Protein 3KKG (pdb70)

Secondary structure (DSSP, 8-state):
-PPPPHHHHHHHHHHHGGGTTTSTTSTTHHHHHHH--TT-EE-BTTSPPEESHHHHHHHHHHHHHHSTT-EEEEEEEEEETTEEEEEEEEE----S-BTTBPP----EEEEEEEEEEETTEE---EEE-TTT---TT---

Radius of gyration: 15.42 Å; Cα contacts (8 Å, |Δi|>4): 295; chains: 1; bounding box: 47×38×26 Å

Nearest PDB structures (foldseek):
  3kkg-assembly1_A-2  TM=1.007E+00  e=6.547E-29  Jannaschia sp. CCS1
  5x7l-assembly1_A  TM=7.503E-01  e=2.323E-09  Streptomyces laurentii
  8r2e-assembly1_A  TM=8.570E-01  e=1.060E-07  Streptomyces nogalater
  2gex-assembly1_A  TM=7.845E-01  e=7.233E-08  Streptomyces nogalater
  5aig-assembly2_B  TM=7.584E-01  e=3.748E-06  unidentified

InterPro domains:
  IPR009959 Polyketide cyclase SnoaL-like [PF07366] (40-165)
  IPR009959 Polyketide cyclase SnoaL-like [PTHR38436] (11-164)
  IPR032710 NTF2-like domain superfamily [SSF54427] (36-170)

Sequence (140 aa):
GQDRSPIETTQNVETVLRLFDEGWGAQDGWRDVWRETTPGFRSSIIFHSNQQAVEGIIEQAIAFNAVLFEEGFPRRLEVVVENVTVEGDNVVVQARRLTGAQDGPFLGVPPSGQQQVDVPDVTLFTLADGQQVIERYFTDLLAVTAISAPP

Solvent-accessible surface area: 8048 Å² total

Organism: Jannaschia sp. (strain CCS1) (NCBI:txid290400)

Structure (mmCIF, N/CA/C/O backbone):
data_3KKG
#
_entry.id   3KKG
#
_cell.length_a   57.036
_cell.length_b   57.036
_cell.length_c   181.140
_cell.angle_alpha   90.00
_cell.angle_beta   90.00
_cell.angle_gamma   120.00
#
_symmetry.space_group_name_H-M   'P 65 2 2'
#
loop_
_entity.id
_entity.type
_entity.pdbx_description
1 polymer 'Putative SnoaL-like polyketide cyclase'
2 non-polymer 'CHLORIDE ION'
3 non-polymer DI(HYDROXYETHYL)ETHER
4 non-polymer 'TRIETHYLENE GLYCOL'
5 water water
#
loop_
_atom_site.group_PDB
_atom_site.id
_atom_site.type_symbol
_atom_site.label_atom_id
_atom_site.label_alt_id
_atom_site.label_comp_id
_atom_site.label_asym_id
_atom_site.label_entity_id
_atom_site.label_seq_id
_atom_site.pdbx_PDB_ins_code
_atom_site.Cartn_x
_atom_site.Cartn_y
_atom_site.Cartn_z
_atom_site.occupancy
_atom_site.B_iso_or_equiv
_atom_site.auth_seq_id
_atom_site.auth_comp_id
_atom_site.auth_asym_id
_atom_site.auth_atom_id
_atom_site.pdbx_PDB_model_num
ATOM 1 N N . GLY A 1 1 ? -2.735 25.705 9.161 1.00 37.67 0 GLY A N 1
ATOM 2 C CA . GLY A 1 1 ? -1.773 26.234 10.179 1.00 35.94 0 GLY A CA 1
ATOM 3 C C . GLY A 1 1 ? -1.792 27.750 10.304 1.00 35.32 0 GLY A C 1
ATOM 4 O O . GLY A 1 1 ? -2.107 28.485 9.359 1.00 38.85 0 GLY A O 1
ATOM 5 N N . GLN A 1 2 ? -1.365 28.219 11.464 1.00 28.51 28 GLN A N 1
ATOM 6 C CA . GLN A 1 2 ? -1.316 29.622 11.790 1.00 27.79 28 GLN A CA 1
ATOM 7 C C . GLN A 1 2 ? -0.219 30.234 10.954 1.00 23.22 28 GLN A C 1
ATOM 8 O O . GLN A 1 2 ? 0.906 29.739 10.929 1.00 28.07 28 GLN A O 1
ATOM 14 N N . ASP A 1 3 ? -0.536 31.315 10.279 1.00 23.30 29 ASP A N 1
ATOM 15 C CA . ASP A 1 3 ? 0.408 31.994 9.429 1.00 22.38 29 ASP A CA 1
ATOM 16 C C . ASP A 1 3 ? 1.446 32.729 10.263 1.00 21.89 29 ASP A C 1
ATOM 17 O O . ASP A 1 3 ? 1.170 33.163 11.387 1.00 21.94 29 ASP A O 1
ATOM 22 N N . ARG A 1 4 ? 2.609 32.889 9.659 1.00 20.20 30 ARG A N 1
ATOM 23 C CA . ARG A 1 4 ? 3.681 33.666 10.258 1.00 18.77 30 ARG A CA 1
ATOM 24 C C . ARG A 1 4 ? 3.237 35.096 10.494 1.00 18.83 30 ARG A C 1
ATOM 25 O O . ARG A 1 4 ? 2.590 35.708 9.660 1.00 20.12 30 ARG A O 1
ATOM 33 N N . SER A 1 5 ? 3.637 35.622 11.641 1.00 19.34 31 SER A N 1
ATOM 34 C CA . SER A 1 5 ? 3.431 37.032 11.894 1.00 19.59 31 SER A CA 1
ATOM 35 C C . SER A 1 5 ? 4.328 37.859 10.974 1.00 19.47 31 SER A C 1
ATOM 36 O O . SER A 1 5 ? 5.294 37.340 10.367 1.00 19.61 31 SER A O 1
ATOM 39 N N . PRO A 1 6 ? 4.043 39.146 10.838 1.00 19.90 32 PRO A N 1
ATOM 40 C CA . PRO A 1 6 ? 4.929 40.000 10.063 1.00 20.71 32 PRO A CA 1
ATOM 41 C C . PRO A 1 6 ? 6.382 39.938 10.504 1.00 19.59 32 PRO A C 1
ATOM 42 O O . PRO A 1 6 ? 7.273 39.923 9.658 1.00 20.43 32 PRO A O 1
ATOM 46 N N . ILE A 1 7 ? 6.625 39.944 11.805 1.00 18.96 33 ILE A N 1
ATOM 47 C CA . ILE A 1 7 ? 8.003 39.924 12.284 1.00 19.78 33 ILE A CA 1
ATOM 48 C C . ILE A 1 7 ? 8.622 38.566 11.947 1.00 19.31 33 ILE A C 1
ATOM 49 O O . ILE A 1 7 ? 9.797 38.476 11.544 1.00 17.62 33 ILE A O 1
ATOM 54 N N . GLU A 1 8 ? 7.855 37.490 12.155 1.00 18.12 34 GLU A N 1
ATOM 55 C CA . GLU A 1 8 ? 8.382 36.156 11.829 1.00 16.82 34 GLU A CA 1
ATOM 56 C C . GLU A 1 8 ? 8.766 36.038 10.361 1.00 17.92 34 GLU A C 1
ATOM 57 O O . GLU A 1 8 ? 9.827 35.527 9.998 1.00 16.82 34 GLU A O 1
ATOM 63 N N B THR A 1 9 ? 7.859 36.501 9.510 0.38 17.46 35 THR A N 1
ATOM 64 N N C THR A 1 9 ? 7.867 36.464 9.478 0.62 18.59 35 THR A N 1
ATOM 65 C CA B THR A 1 9 ? 8.091 36.482 8.079 0.38 16.04 35 THR A CA 1
ATOM 66 C CA C THR A 1 9 ? 8.186 36.360 8.066 0.62 18.30 35 THR A CA 1
ATOM 67 C C B THR A 1 9 ? 9.351 37.249 7.692 0.38 17.15 35 THR A C 1
ATOM 68 C C C THR A 1 9 ? 9.396 37.238 7.683 0.62 18.28 35 THR A C 1
ATOM 69 O O B THR A 1 9 ? 10.172 36.756 6.928 0.38 15.94 35 THR A O 1
ATOM 70 O O C THR A 1 9 ? 10.230 36.813 6.892 0.62 18.55 35 THR A O 1
ATOM 77 N N . GLN A 1 10 ? 9.501 38.439 8.249 1.00 17.80 36 GLN A N 1
ATOM 78 C CA . GLN A 1 10 ? 10.674 39.267 7.966 1.00 17.69 36 GLN A CA 1
ATOM 79 C C . GLN A 1 10 ? 11.954 38.645 8.523 1.00 17.55 36 GLN A C 1
ATOM 80 O O . GLN A 1 10 ? 13.002 38.669 7.872 1.00 17.87 36 GLN A O 1
ATOM 86 N N . ASN A 1 11 ? 11.838 38.001 9.693 1.00 17.69 37 ASN A N 1
ATOM 87 C CA . ASN A 1 11 ? 12.991 37.320 10.276 1.00 16.29 37 ASN A CA 1
ATOM 88 C C . ASN A 1 11 ? 13.453 36.235 9.318 1.00 16.52 37 ASN A C 1
ATOM 89 O O . ASN A 1 11 ? 14.672 36.054 9.105 1.00 17.17 37 ASN A O 1
ATOM 94 N N . VAL A 1 12 ? 12.490 35.462 8.773 1.00 16.99 38 VAL A N 1
ATOM 95 C CA . VAL A 1 12 ? 12.843 34.396 7.824 1.00 16.21 38 VAL A CA 1
ATOM 96 C C . VAL A 1 12 ? 13.497 34.937 6.560 1.00 16.21 38 VAL A C 1
ATOM 97 O O . VAL A 1 12 ? 14.491 34.400 6.052 1.00 16.53 38 VAL A O 1
ATOM 101 N N . GLU A 1 13 ? 12.872 35.977 6.026 1.00 16.17 39 GLU A N 1
ATOM 102 C CA . GLU A 1 13 ? 13.423 36.571 4.807 1.00 17.47 39 GLU A CA 1
ATOM 103 C C . GLU A 1 13 ? 14.872 37.026 5.016 1.00 17.36 39 GLU A C 1
ATOM 104 O O . GLU A 1 13 ? 15.782 36.785 4.178 1.00 18.06 39 GLU A O 1
ATOM 110 N N . THR A 1 14 ? 15.106 37.691 6.125 1.00 16.68 40 THR A N 1
ATOM 111 C CA . THR A 1 14 ? 16.449 38.162 6.465 1.00 16.16 40 THR A CA 1
ATOM 112 C C . THR A 1 14 ? 17.427 36.999 6.614 1.00 15.21 40 THR A C 1
ATOM 113 O O . THR A 1 14 ? 18.529 37.038 6.032 1.00 18.85 40 THR A O 1
ATOM 117 N N . VAL A 1 15 ? 17.047 35.967 7.356 1.00 16.67 41 VAL A N 1
ATOM 118 C CA . VAL A 1 15 ? 17.936 34.826 7.535 1.00 16.04 41 VAL A CA 1
ATOM 119 C C . VAL A 1 15 ? 18.219 34.065 6.244 1.00 17.03 41 VAL A C 1
ATOM 120 O O . VAL A 1 15 ? 19.350 33.636 5.969 1.00 17.76 41 VAL A O 1
ATOM 124 N N . LEU A 1 16 ? 17.193 33.914 5.403 1.00 16.89 42 LEU A N 1
ATOM 125 C CA . LEU A 1 16 ? 17.385 33.119 4.197 1.00 17.06 42 LEU A CA 1
ATOM 126 C C . LEU A 1 16 ? 18.401 33.748 3.206 1.00 16.75 42 LEU A C 1
ATOM 127 O O . LEU A 1 16 ? 19.008 33.041 2.384 1.00 17.35 42 LEU A O 1
ATOM 132 N N . ARG A 1 17 ? 18.596 35.061 3.292 1.00 17.51 43 ARG A N 1
ATOM 133 C CA . ARG A 1 17 ? 19.632 35.715 2.484 1.00 17.34 43 ARG A CA 1
ATOM 134 C C . ARG A 1 17 ? 20.997 35.128 2.766 1.00 17.52 43 ARG A C 1
ATOM 135 O O . ARG A 1 17 ? 21.840 35.060 1.867 1.00 17.89 43 ARG A O 1
ATOM 143 N N . LEU A 1 18 ? 21.207 34.621 3.991 1.00 16.69 44 LEU A N 1
ATOM 144 C CA . LEU A 1 18 ? 22.490 34.051 4.359 1.00 16.89 44 LEU A CA 1
ATOM 145 C C . LEU A 1 18 ? 22.778 32.718 3.682 1.00 17.11 44 LEU A C 1
ATOM 146 O O . LEU A 1 18 ? 23.896 32.232 3.713 1.00 20.21 44 LEU A O 1
ATOM 151 N N . PHE A 1 19 ? 21.771 32.148 3.042 1.00 16.80 45 PHE A N 1
ATOM 152 C CA . PHE A 1 19 ? 21.893 30.889 2.336 1.00 16.91 45 PHE A CA 1
ATOM 153 C C . PHE A 1 19 ? 21.977 31.085 0.813 1.00 19.30 45 PHE A C 1
ATOM 154 O O . PHE A 1 19 ? 22.047 30.097 0.087 1.00 18.68 45 PHE A O 1
ATOM 162 N N . ASP A 1 20 ? 21.969 32.345 0.375 1.00 18.53 46 ASP A N 1
ATOM 163 C CA . ASP A 1 20 ? 22.060 32.696 -1.055 1.00 19.01 46 ASP A CA 1
ATOM 164 C C . ASP A 1 20 ? 23.148 33.750 -1.199 1.00 17.77 46 ASP A C 1
ATOM 165 O O . ASP A 1 20 ? 24.337 33.406 -1.294 1.00 18.39 46 ASP A O 1
ATOM 170 N N . GLU A 1 21 ? 22.788 35.026 -1.213 1.00 19.31 47 GLU A N 1
ATOM 171 C CA . GLU A 1 21 ? 23.799 36.079 -1.394 1.00 19.30 47 GLU A CA 1
ATOM 172 C C . GLU A 1 21 ? 24.834 36.156 -0.247 1.00 19.14 47 GLU A C 1
ATOM 173 O O . GLU A 1 21 ? 25.962 36.623 -0.436 1.00 19.30 47 GLU A O 1
ATOM 179 N N . GLY A 1 22 ? 24.443 35.699 0.948 1.00 18.00 48 GLY A N 1
ATOM 180 C CA . GLY A 1 22 ? 25.313 35.696 2.124 1.00 17.51 48 GLY A CA 1
ATOM 181 C C . GLY A 1 22 ? 25.978 34.362 2.400 1.00 19.34 48 GLY A C 1
ATOM 182 O O . GLY A 1 22 ? 26.569 34.170 3.457 1.00 19.47 48 GLY A O 1
ATOM 183 N N . TRP A 1 23 ? 25.884 33.430 1.461 1.00 17.79 49 TRP A N 1
ATOM 184 C CA . TRP A 1 23 ? 26.517 32.091 1.613 1.00 18.60 49 TRP A CA 1
ATOM 185 C C . TRP A 1 23 ? 28.012 32.205 1.312 1.00 19.00 49 TRP A C 1
ATOM 186 O O . TRP A 1 23 ? 28.391 32.854 0.321 1.00 18.38 49 TRP A O 1
ATOM 197 N N . GLY A 1 24 ? 28.829 31.529 2.119 1.00 18.40 50 GLY A N 1
ATOM 198 C CA . GLY A 1 24 ? 30.271 31.757 2.073 1.00 19.32 50 GLY A CA 1
ATOM 199 C C . GLY A 1 24 ? 30.938 31.337 0.780 1.00 20.66 50 GLY A C 1
ATOM 200 O O . GLY A 1 24 ? 32.099 31.711 0.516 1.00 23.30 50 GLY A O 1
ATOM 201 N N . ALA A 1 25 ? 30.268 30.574 -0.051 1.00 19.30 51 ALA A N 1
ATOM 202 C CA . ALA A 1 25 ? 30.752 30.218 -1.356 1.00 22.96 51 ALA A CA 1
ATOM 203 C C . ALA A 1 25 ? 30.472 31.300 -2.408 1.00 23.85 51 ALA A C 1
ATOM 204 O O . ALA A 1 25 ? 30.948 31.164 -3.523 1.00 26.45 51 ALA A O 1
ATOM 206 N N . GLN A 1 26 ? 2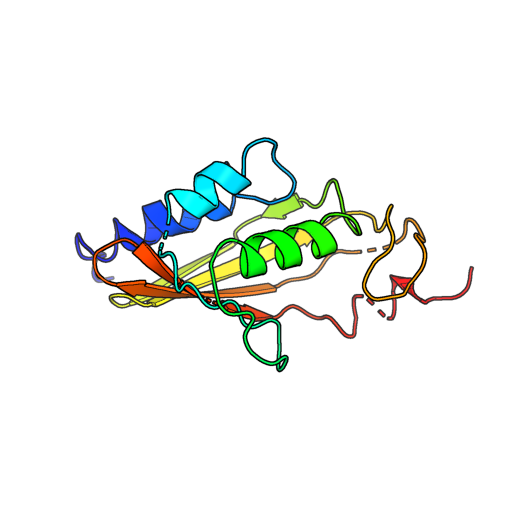9.710 32.343 -2.049 1.00 20.27 52 GLN A N 1
ATOM 207 C CA . GLN A 1 26 ? 29.257 33.381 -2.965 1.00 22.65 52 GLN A CA 1
ATOM 208 C C . GLN A 1 26 ? 30.031 34.675 -2.732 1.00 22.30 52 GLN A C 1
ATOM 209 O O . GLN A 1 26 ? 30.015 35.254 -1.626 1.00 23.72 52 GLN A O 1
ATOM 215 N N . ASP A 1 27 ? 30.625 35.198 -3.802 1.00 26.09 53 ASP A N 1
ATOM 216 C CA . ASP A 1 27 ? 31.273 36.494 -3.736 1.00 23.42 53 ASP A CA 1
ATOM 217 C C . ASP A 1 27 ? 30.343 37.540 -3.200 1.00 20.47 53 ASP A C 1
ATOM 218 O O . ASP A 1 27 ? 29.171 37.618 -3.611 1.00 22.89 53 ASP A O 1
ATOM 223 N N . GLY A 1 28 ? 30.864 38.284 -2.229 1.00 19.95 54 GLY A N 1
ATOM 224 C CA . GLY A 1 28 ? 30.133 39.379 -1.622 1.00 22.13 54 GLY A CA 1
ATOM 225 C C . GLY A 1 28 ? 29.402 39.039 -0.347 1.00 19.52 54 GLY A C 1
ATOM 226 O O . GLY A 1 28 ? 28.757 39.887 0.250 1.00 22.36 54 GLY A O 1
ATOM 227 N N . TRP A 1 29 ? 29.554 37.796 0.134 1.00 20.55 55 TRP A N 1
ATOM 228 C CA . TRP A 1 29 ? 28.813 37.364 1.299 1.00 19.89 55 TRP A CA 1
ATOM 229 C C . TRP A 1 29 ? 29.117 38.167 2.541 1.00 19.85 55 TRP A C 1
ATOM 230 O O . TRP A 1 29 ? 28.239 38.363 3.373 1.00 20.04 55 TRP A O 1
ATOM 241 N N . ARG A 1 30 ? 30.359 38.653 2.660 1.00 17.72 56 ARG A N 1
ATOM 242 C CA . ARG A 1 30 ? 30.741 39.351 3.863 1.00 19.94 56 ARG A CA 1
ATOM 243 C C . ARG A 1 30 ? 29.902 40.571 4.080 1.00 19.70 56 ARG A C 1
ATOM 244 O O . ARG A 1 30 ? 29.531 40.891 5.201 1.00 22.55 56 ARG A O 1
ATOM 252 N N . ASP A 1 31 ? 29.654 41.312 3.001 1.00 22.91 57 ASP A N 1
ATOM 253 C CA . ASP A 1 31 ? 28.863 42.515 3.117 1.00 21.70 57 ASP A CA 1
ATOM 254 C C . ASP A 1 31 ? 27.423 42.189 3.470 1.00 19.39 57 ASP A C 1
ATOM 255 O O . ASP A 1 31 ? 26.781 42.958 4.183 1.00 19.87 57 ASP A O 1
ATOM 260 N N . VAL A 1 32 ? 26.935 41.019 3.047 1.00 20.12 58 VAL A N 1
ATOM 261 C CA . VAL A 1 32 ? 25.587 40.580 3.437 1.00 19.05 58 VAL A CA 1
ATOM 262 C C . VAL A 1 32 ? 25.577 40.285 4.956 1.00 20.26 58 VAL A C 1
ATOM 263 O O . VAL A 1 32 ? 24.660 40.648 5.681 1.00 18.61 58 VAL A O 1
ATOM 267 N N . TRP A 1 33 ? 26.608 39.602 5.433 1.00 17.75 59 TRP A N 1
ATOM 268 C CA . TRP A 1 33 ? 26.730 39.390 6.870 1.00 18.60 59 TRP A CA 1
ATOM 269 C C . TRP A 1 33 ? 26.766 40.730 7.634 1.00 20.04 59 TRP A C 1
ATOM 270 O O . TRP A 1 33 ? 26.092 40.900 8.645 1.00 19.24 59 TRP A O 1
ATOM 281 N N . ARG A 1 34 ? 27.542 41.689 7.135 1.00 21.09 60 ARG A N 1
ATOM 282 C CA . ARG A 1 34 ? 27.650 42.987 7.815 1.00 21.67 60 ARG A CA 1
ATOM 283 C C . ARG A 1 34 ? 26.337 43.765 7.861 1.00 21.64 60 ARG A C 1
ATOM 284 O O . ARG A 1 34 ? 26.090 44.490 8.815 1.00 25.46 60 ARG A O 1
ATOM 292 N N . GLU A 1 35 ? 25.484 43.594 6.858 1.00 21.89 61 GLU A N 1
ATOM 293 C CA . GLU A 1 35 ? 24.162 44.230 6.885 1.00 23.08 61 GLU A CA 1
ATOM 294 C C . GLU A 1 35 ? 23.086 43.475 7.671 1.00 22.73 61 GLU A C 1
ATOM 295 O O . GLU A 1 35 ? 22.080 44.048 8.067 1.00 24.41 61 GLU A O 1
ATOM 301 N N . THR A 1 36 ? 23.319 42.192 7.927 1.00 20.80 62 THR A N 1
ATOM 302 C CA . THR A 1 36 ? 22.338 41.306 8.572 1.00 21.13 62 THR A CA 1
ATOM 303 C C . THR A 1 36 ? 22.573 41.103 10.078 1.00 19.72 62 THR A C 1
ATOM 304 O O . THR A 1 36 ? 21.645 40.983 10.879 1.00 21.27 62 THR A O 1
ATOM 324 N N . THR A 1 38 ? 24.392 41.955 13.867 1.00 19.17 64 THR A N 1
ATOM 325 C CA . THR A 1 38 ? 24.809 43.081 14.728 1.00 19.74 64 THR A CA 1
ATOM 326 C C . THR A 1 38 ? 26.323 43.010 14.940 1.00 18.48 64 THR A C 1
ATOM 327 O O . THR A 1 38 ? 26.960 41.994 14.718 1.00 17.85 64 THR A O 1
ATOM 331 N N . PRO A 1 39 ? 26.934 44.133 15.319 1.00 18.06 65 PRO A N 1
ATOM 332 C CA . PRO A 1 39 ? 28.390 44.140 15.550 1.00 18.56 65 PRO A CA 1
ATOM 333 C C . PRO A 1 39 ? 28.858 43.142 16.617 1.00 18.84 65 PRO A C 1
ATOM 334 O O . PRO A 1 39 ? 29.966 42.604 16.536 1.00 21.11 65 PRO A O 1
ATOM 338 N N . GLY A 1 40 ? 28.018 42.923 17.623 1.00 18.56 66 GLY A N 1
ATOM 339 C CA . GLY A 1 40 ? 28.311 41.980 18.699 1.00 19.19 66 GLY A CA 1
ATOM 340 C C . GLY A 1 40 ? 27.788 40.565 18.433 1.00 19.72 66 GLY A C 1
ATOM 341 O O . GLY A 1 40 ? 27.720 39.758 19.355 1.00 19.53 66 GLY A O 1
ATOM 342 N N . PHE A 1 41 ? 27.435 40.282 17.178 1.00 18.82 67 PHE A N 1
ATOM 343 C CA . PHE A 1 41 ? 27.047 38.923 16.750 1.00 18.62 67 PHE A CA 1
ATOM 344 C C . PHE A 1 41 ? 27.986 37.879 17.307 1.00 19.41 67 PHE A C 1
ATOM 345 O O . PHE A 1 41 ? 29.209 38.065 17.353 1.00 20.12 67 PHE A O 1
ATOM 353 N N . ARG A 1 42 ? 27.399 36.763 17.716 1.00 18.84 68 ARG A N 1
ATOM 354 C CA . ARG A 1 42 ? 28.135 35.609 18.262 1.00 20.56 68 ARG A CA 1
ATOM 355 C C . ARG A 1 42 ? 27.812 34.372 17.414 1.00 18.11 68 ARG A C 1
ATOM 356 O O . ARG A 1 42 ? 26.647 34.089 17.140 1.00 18.86 68 ARG A O 1
ATOM 364 N N A SER A 1 43 ? 28.870 33.653 17.079 0.50 17.64 69 SER A N 1
ATOM 365 N N B SER A 1 43 ? 28.822 33.628 16.965 0.50 18.20 69 SER A N 1
ATOM 366 C CA A SER A 1 43 ? 28.824 32.458 16.278 0.50 16.59 69 SER A CA 1
ATOM 367 C CA B SER A 1 43 ? 28.578 32.338 16.280 0.50 18.63 69 SER A CA 1
ATOM 368 C C A SER A 1 43 ? 29.253 31.265 17.150 0.50 16.31 69 SER A C 1
ATOM 369 C C B SER A 1 43 ? 29.171 31.182 17.070 0.50 17.84 69 SER A C 1
ATOM 370 O O A SER A 1 43 ? 30.238 31.329 17.880 0.50 16.39 69 SER A O 1
ATOM 371 O O B SER A 1 43 ? 30.338 31.218 17.452 0.50 19.32 69 SER A O 1
ATOM 376 N N A ILE A 1 44 ? 28.486 30.193 17.100 0.50 16.56 70 ILE A N 1
ATOM 377 N N B ILE A 1 44 ? 28.339 30.183 17.340 0.50 19.07 70 ILE A N 1
ATOM 378 C CA A ILE A 1 44 ? 28.732 29.032 17.929 0.50 16.34 70 ILE A CA 1
ATOM 379 C CA B ILE A 1 44 ? 28.745 28.978 18.046 0.50 18.36 70 ILE A CA 1
ATOM 380 C C A ILE A 1 44 ? 28.764 27.824 16.983 0.50 16.59 70 ILE A C 1
ATOM 381 C C B ILE A 1 44 ? 28.750 27.773 17.079 0.50 18.12 70 ILE A C 1
ATOM 382 O O A ILE A 1 44 ? 27.763 27.561 16.279 0.50 16.30 70 ILE A O 1
ATOM 383 O O B ILE A 1 44 ? 27.718 27.430 16.489 0.50 17.97 70 ILE A O 1
ATOM 392 N N . PHE A 1 45 ? 29.913 27.159 16.916 1.00 18.03 71 PHE A N 1
ATOM 393 C CA . PHE A 1 45 ? 30.124 26.052 16.005 1.00 17.22 71 PHE A CA 1
ATOM 394 C C . PHE A 1 45 ? 30.144 24.787 16.829 1.00 17.52 71 PHE A C 1
ATOM 395 O O . PHE A 1 45 ? 31.092 24.561 17.582 1.00 17.73 71 PHE A O 1
ATOM 403 N N . HIS A 1 46 ? 29.100 23.975 16.754 1.00 17.41 72 HIS A N 1
ATOM 404 C CA . HIS A 1 46 ? 28.966 22.768 17.557 1.00 17.33 72 HIS A CA 1
ATOM 405 C C . HIS A 1 46 ? 29.117 23.179 19.052 1.00 17.00 72 HIS A C 1
ATOM 406 O O . HIS A 1 46 ? 28.403 24.048 19.531 1.00 18.11 72 HIS A O 1
ATOM 413 N N . SER A 1 47 ? 29.975 22.498 19.833 1.00 18.07 73 SER A N 1
ATOM 414 C CA . SER A 1 47 ? 30.157 22.821 21.248 1.00 19.26 73 SER A CA 1
ATOM 415 C C . SER A 1 47 ? 31.317 23.790 21.468 1.00 18.96 73 SER A C 1
ATOM 416 O O . SER A 1 47 ? 31.661 24.081 22.632 1.00 20.89 73 SER A O 1
ATOM 419 N N . ASN A 1 48 ? 31.894 24.325 20.383 1.00 17.92 74 ASN A N 1
ATOM 420 C CA . ASN A 1 48 ? 33.024 25.300 20.538 1.00 19.04 74 ASN A CA 1
ATOM 421 C C . ASN A 1 48 ? 32.567 26.546 21.262 1.00 18.32 74 ASN A C 1
ATOM 422 O O . ASN A 1 48 ? 31.412 26.919 21.228 1.00 21.01 74 ASN A O 1
ATOM 427 N N A GLN A 1 49 ? 33.510 27.201 21.959 0.50 20.42 75 GLN A N 1
ATOM 428 N N B GLN A 1 49 ? 33.516 27.198 21.950 0.50 19.58 75 GLN A N 1
ATOM 429 C CA A GLN A 1 49 ? 33.186 28.460 22.589 0.50 22.80 75 GLN A CA 1
ATOM 430 C CA B GLN A 1 49 ? 33.217 28.469 22.559 0.50 21.25 75 GLN A CA 1
ATOM 431 C C A GLN A 1 49 ? 32.766 29.456 21.492 0.50 20.44 75 GLN A C 1
ATOM 432 C C B GLN A 1 49 ? 32.753 29.456 21.470 0.50 19.44 75 GLN A C 1
ATOM 433 O O A GLN A 1 49 ? 33.229 29.378 20.347 0.50 21.24 75 GLN A O 1
ATOM 434 O O B GLN A 1 49 ? 33.172 29.379 20.308 0.50 19.63 75 GLN A O 1
ATOM 445 N N . ALA A 1 50 ? 31.880 30.371 21.846 1.00 19.58 76 ALA A N 1
ATOM 446 C CA . ALA A 1 50 ? 31.406 31.376 20.919 1.00 19.99 76 ALA A CA 1
ATOM 447 C C . ALA A 1 50 ? 32.541 32.210 20.326 1.00 21.20 76 ALA A C 1
ATOM 448 O O . ALA A 1 50 ? 33.517 32.592 21.036 1.00 18.99 76 ALA A O 1
ATOM 450 N N . VAL A 1 51 ? 32.420 32.495 19.032 1.00 19.26 77 VAL A N 1
ATOM 451 C CA . VAL A 1 51 ? 33.284 33.497 18.385 1.00 18.81 77 VAL A CA 1
ATOM 452 C C . VAL A 1 51 ? 32.501 34.795 18.465 1.00 19.39 77 VAL A C 1
ATOM 453 O O . VAL A 1 51 ? 31.376 34.885 17.913 1.00 18.71 77 VAL A O 1
ATOM 457 N N . GLU A 1 52 ? 33.065 35.806 19.140 1.00 18.58 78 GLU A N 1
ATOM 458 C CA . GLU A 1 52 ? 32.352 37.023 19.498 1.00 19.53 78 GLU A CA 1
ATOM 459 C C . GLU A 1 52 ? 32.782 38.171 18.582 1.00 19.13 78 GLU A C 1
ATOM 460 O O . GLU A 1 52 ? 33.976 38.490 18.471 1.00 20.19 78 GLU A O 1
ATOM 466 N N . GLY A 1 53 ? 31.798 38.853 18.018 1.00 18.72 79 GLY A N 1
ATOM 467 C CA . GLY A 1 53 ? 32.062 39.972 17.124 1.00 19.85 79 GLY A CA 1
ATOM 468 C C . GLY A 1 53 ? 31.884 39.608 15.674 1.00 18.74 79 GLY A C 1
ATOM 469 O O . GLY A 1 53 ? 32.290 38.556 15.244 1.00 18.76 79 GLY A O 1
ATOM 470 N N A ILE A 1 54 ? 31.2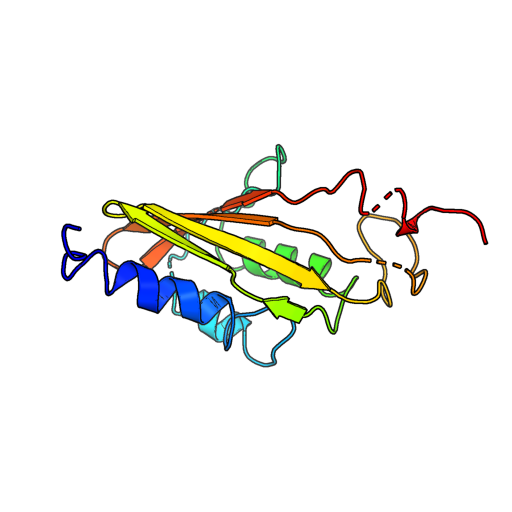93 40.510 14.899 0.50 17.94 80 ILE A N 1
ATOM 471 N N B ILE A 1 54 ? 31.307 40.518 14.902 0.50 18.02 80 ILE A N 1
ATOM 472 C CA A ILE A 1 54 ? 30.972 40.209 13.509 0.50 18.07 80 ILE A CA 1
ATOM 473 C CA B ILE A 1 54 ? 30.977 40.219 13.521 0.50 18.24 80 ILE A CA 1
ATOM 474 C C A ILE A 1 54 ? 32.210 39.945 12.632 0.50 19.07 80 ILE A C 1
ATOM 475 C C B ILE A 1 54 ? 32.207 39.950 12.633 0.50 19.15 80 ILE A C 1
ATOM 476 O O A ILE A 1 54 ? 32.219 39.003 11.840 0.50 18.35 80 ILE A O 1
ATOM 477 O O B ILE A 1 54 ? 32.205 39.010 11.838 0.50 18.54 80 ILE A O 1
ATOM 486 N N . GLU A 1 55 ? 33.267 40.745 12.774 1.00 18.43 81 GLU A N 1
ATOM 487 C CA . GLU A 1 55 ? 34.445 40.511 11.946 1.00 19.44 81 GLU A CA 1
ATOM 488 C C . GLU A 1 55 ? 35.128 39.191 12.291 1.00 17.93 81 GLU A C 1
ATOM 489 O O . GLU A 1 55 ? 35.595 38.468 11.392 1.00 19.28 81 GLU A O 1
ATOM 495 N N . GLN A 1 56 ? 35.153 38.877 13.587 1.00 19.33 82 GLN A N 1
ATOM 496 C CA . GLN A 1 56 ? 35.707 37.594 14.071 1.00 18.58 82 GLN A CA 1
ATOM 497 C C . GLN A 1 56 ? 34.893 36.429 13.541 1.00 17.94 82 GLN A C 1
ATOM 498 O O . GLN A 1 56 ? 35.442 35.410 13.079 1.00 19.25 82 GLN A O 1
ATOM 504 N N . ALA A 1 57 ? 33.576 36.582 13.595 1.00 18.02 83 ALA A N 1
ATOM 505 C CA . ALA A 1 57 ? 32.709 35.528 13.100 1.00 17.25 83 ALA A CA 1
ATOM 506 C C . ALA A 1 57 ? 32.810 35.349 11.581 1.00 16.84 83 ALA A C 1
ATOM 507 O O . ALA A 1 57 ? 32.790 34.231 11.050 1.00 18.38 83 ALA A O 1
ATOM 509 N N . ILE A 1 58 ? 32.904 36.449 10.859 1.00 18.77 84 ILE A N 1
ATOM 510 C CA . ILE A 1 58 ? 33.178 36.393 9.443 1.00 18.61 84 ILE A CA 1
ATOM 511 C C . ILE A 1 58 ? 34.495 35.686 9.115 1.00 18.58 84 ILE A C 1
ATOM 512 O O . ILE A 1 58 ? 34.554 34.864 8.215 1.00 18.61 84 ILE A O 1
ATOM 517 N N . ALA A 1 59 ? 35.550 36.027 9.845 1.00 17.89 85 ALA A N 1
ATOM 518 C CA . ALA A 1 59 ? 36.846 35.382 9.657 1.00 18.57 85 ALA A CA 1
ATOM 519 C C . ALA A 1 59 ? 36.771 33.868 9.847 1.00 19.83 85 ALA A C 1
ATOM 520 O O . ALA A 1 59 ? 37.366 33.114 9.088 1.00 20.19 85 ALA A O 1
ATOM 522 N N . PHE A 1 60 ? 36.029 33.443 10.860 1.00 19.08 86 PHE A N 1
ATOM 523 C CA . PHE A 1 60 ? 35.858 32.027 11.151 1.00 18.64 86 PHE A CA 1
ATOM 524 C C . PHE A 1 60 ? 35.117 31.357 9.986 1.00 18.49 86 PHE A C 1
ATOM 525 O O . PHE A 1 60 ? 35.464 30.244 9.532 1.00 19.20 86 PHE A O 1
ATOM 533 N N . ASN A 1 61 ? 34.035 31.985 9.501 1.00 17.92 87 ASN A N 1
ATOM 534 C CA . ASN A 1 61 ? 33.306 31.408 8.375 1.00 17.59 87 ASN A CA 1
ATOM 535 C C . ASN A 1 61 ? 34.185 31.260 7.139 1.00 18.42 87 ASN A C 1
ATOM 536 O O . ASN A 1 61 ? 34.140 30.242 6.457 1.00 19.47 87 ASN A O 1
ATOM 541 N N . ALA A 1 62 ? 34.998 32.284 6.894 1.00 19.22 88 ALA A N 1
ATOM 542 C CA . ALA A 1 62 ? 35.904 32.272 5.762 1.00 20.53 88 ALA A CA 1
ATOM 543 C C . ALA A 1 62 ? 36.854 31.085 5.824 1.00 19.80 88 ALA A C 1
ATOM 544 O O . ALA A 1 62 ? 37.058 30.428 4.799 1.00 21.06 88 ALA A O 1
ATOM 546 N N . VAL A 1 63 ? 37.361 30.779 7.017 1.00 21.19 89 VAL A N 1
ATOM 547 C CA . VAL A 1 63 ? 38.240 29.605 7.205 1.00 21.50 89 VAL A CA 1
ATOM 548 C C . VAL A 1 63 ? 37.533 28.328 6.822 1.00 20.58 89 VAL A C 1
ATOM 549 O O . VAL A 1 63 ? 38.057 27.487 6.117 1.00 23.46 89 VAL A O 1
ATOM 553 N N . LEU A 1 64 ? 36.296 28.165 7.278 1.00 20.35 90 LEU A N 1
ATOM 554 C CA . LEU A 1 64 ? 35.569 26.977 6.910 1.00 20.44 90 LEU A CA 1
ATOM 555 C C . LEU A 1 64 ? 35.457 26.811 5.397 1.00 20.26 90 LEU A C 1
ATOM 556 O O . LEU A 1 64 ? 35.618 25.727 4.852 1.00 19.33 90 LEU A O 1
ATOM 561 N N . PHE A 1 65 ? 35.076 27.891 4.682 1.00 18.30 91 PHE A N 1
ATOM 562 C CA . PHE A 1 65 ? 34.905 27.841 3.255 1.00 19.16 91 PHE A CA 1
ATOM 563 C C . PHE A 1 65 ? 36.200 27.668 2.452 1.00 19.43 91 PHE A C 1
ATOM 564 O O . PHE A 1 65 ? 36.145 27.291 1.312 1.00 22.61 91 PHE A O 1
ATOM 572 N N A GLU A 1 66 ? 37.357 27.946 3.056 0.30 18.33 92 GLU A N 1
ATOM 573 N N B GLU A 1 66 ? 37.356 27.938 3.056 0.70 17.78 92 GLU A N 1
ATOM 574 C CA A GLU A 1 66 ? 38.609 27.592 2.396 0.30 17.72 92 GLU A CA 1
ATOM 575 C CA B GLU A 1 66 ? 38.582 27.562 2.377 0.70 18.24 92 GLU A CA 1
ATOM 576 C C A GLU A 1 66 ? 38.685 26.065 2.198 0.30 17.32 92 GLU A C 1
ATOM 577 C C B GLU A 1 66 ? 38.665 26.038 2.189 0.70 16.59 92 GLU A C 1
ATOM 578 O O A GLU A 1 66 ? 39.308 25.598 1.249 0.30 19.06 92 GLU A O 1
ATOM 579 O O B GLU A 1 66 ? 39.306 25.541 1.279 0.70 19.28 92 GLU A O 1
ATOM 590 N N . GLY A 1 67 ? 38.073 25.291 3.095 1.00 17.27 93 GLY A N 1
ATOM 591 C CA . GLY A 1 67 ? 38.107 23.857 2.983 1.00 16.07 93 GLY A CA 1
ATOM 592 C C . GLY A 1 67 ? 37.205 23.364 1.869 1.00 16.83 93 GLY A C 1
ATOM 593 O O . GLY A 1 67 ? 37.538 22.375 1.222 1.00 17.53 93 GLY A O 1
ATOM 594 N N . PHE A 1 68 ? 36.041 24.021 1.717 1.00 16.74 94 PHE A N 1
ATOM 595 C CA . PHE A 1 68 ? 35.023 23.594 0.746 1.00 18.46 94 PHE A CA 1
ATOM 596 C C . PHE A 1 68 ? 34.614 24.829 -0.085 1.00 18.67 94 PHE A C 1
ATOM 597 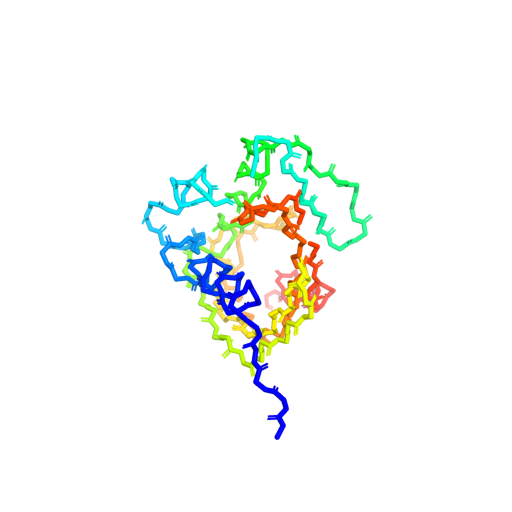O O . PHE A 1 68 ? 33.530 25.356 0.089 1.00 19.13 94 PHE A O 1
ATOM 605 N N . PRO A 1 69 ? 35.474 25.301 -0.981 1.00 17.92 95 PRO A N 1
ATOM 606 C CA . PRO A 1 69 ? 35.209 26.571 -1.605 1.00 17.98 95 PRO A CA 1
ATOM 607 C C . PRO A 1 69 ? 34.024 26.629 -2.528 1.00 18.95 95 PRO A C 1
ATOM 608 O O . PRO A 1 69 ? 33.531 27.736 -2.823 1.00 21.62 95 PRO A O 1
ATOM 612 N N A ARG A 1 70 ? 33.591 25.479 -3.064 0.50 18.39 96 ARG A N 1
ATOM 613 N N B ARG A 1 70 ? 33.521 25.488 -2.960 0.50 18.26 96 ARG A N 1
ATOM 614 C CA A ARG A 1 70 ? 32.375 25.378 -3.924 0.50 17.22 96 ARG A CA 1
ATOM 615 C CA B ARG A 1 70 ? 32.334 25.477 -3.808 0.50 18.22 96 ARG A CA 1
ATOM 616 C C A ARG A 1 70 ? 31.163 24.793 -3.161 0.50 17.77 96 ARG A C 1
ATOM 617 C C B ARG A 1 70 ? 31.206 24.696 -3.146 0.50 18.14 96 ARG A C 1
ATOM 618 O O A ARG A 1 70 ? 30.176 24.420 -3.789 0.50 17.79 96 ARG A O 1
ATOM 619 O O B ARG A 1 70 ? 30.338 24.103 -3.787 0.50 19.14 96 ARG A O 1
ATOM 634 N N . LEU A 1 71 ? 31.207 24.727 -1.832 1.00 17.67 97 LEU A N 1
ATOM 635 C CA . LEU A 1 71 ? 30.135 24.070 -1.071 1.00 17.75 97 LEU A CA 1
ATOM 636 C C . LEU A 1 71 ? 28.785 24.616 -1.502 1.00 17.42 97 LEU A C 1
ATOM 637 O O . LEU A 1 71 ? 28.569 25.822 -1.556 1.00 19.06 97 LEU A O 1
ATOM 642 N N . GLU A 1 72 ? 27.894 23.669 -1.787 1.00 18.56 98 GLU A N 1
ATOM 643 C CA . GLU A 1 72 ? 26.505 23.962 -2.102 1.00 17.82 98 GLU A CA 1
ATOM 644 C C . GLU A 1 72 ? 25.591 23.668 -0.943 1.00 18.36 98 GLU A C 1
ATOM 645 O O . GLU A 1 72 ? 25.749 22.667 -0.266 1.00 18.19 98 GLU A O 1
ATOM 651 N N . VAL A 1 73 ? 24.616 24.542 -0.754 1.00 17.14 99 VAL A N 1
ATOM 652 C CA . VAL A 1 73 ? 23.590 24.364 0.277 1.00 15.15 99 VAL A CA 1
ATOM 653 C C . VAL A 1 73 ? 22.210 24.326 -0.354 1.00 16.68 99 VAL A C 1
ATOM 654 O O . VAL A 1 73 ? 21.891 25.146 -1.182 1.00 17.83 99 VAL A O 1
ATOM 658 N N . VAL A 1 74 ? 21.409 23.348 0.089 1.00 17.11 100 VAL A N 1
ATOM 659 C CA . VAL A 1 74 ? 19.994 23.253 -0.291 1.00 17.48 100 VAL A CA 1
ATOM 660 C C . VAL A 1 74 ? 19.185 23.297 0.989 1.00 16.86 100 VAL A C 1
ATOM 661 O O . VAL A 1 74 ? 19.254 22.386 1.835 1.00 18.18 100 VAL A O 1
ATOM 665 N N . VAL A 1 75 ? 18.415 24.368 1.168 1.00 16.49 101 VAL A N 1
ATOM 666 C CA . VAL A 1 75 ? 17.545 24.513 2.311 1.00 17.33 101 VAL A CA 1
ATOM 667 C C . VAL A 1 75 ? 16.429 23.509 2.188 1.00 17.82 101 VAL A C 1
ATOM 668 O O . VAL A 1 75 ? 15.771 23.395 1.117 1.00 18.31 101 VAL A O 1
ATOM 672 N N . GLU A 1 76 ? 16.147 22.775 3.262 1.00 18.57 102 GLU A N 1
ATOM 673 C CA . GLU A 1 76 ? 14.994 21.910 3.235 1.00 22.35 102 GLU A CA 1
ATOM 674 C C . GLU A 1 76 ? 13.990 21.973 4.343 1.00 19.14 102 GLU A C 1
ATOM 675 O O . GLU A 1 76 ? 12.957 21.295 4.235 1.00 22.07 102 GLU A O 1
ATOM 681 N N . ASN A 1 77 ? 14.251 22.777 5.342 1.00 19.43 103 ASN A N 1
ATOM 682 C CA . ASN A 1 77 ? 13.178 23.098 6.279 1.00 19.95 103 ASN A CA 1
ATOM 683 C C . ASN A 1 77 ? 13.476 24.430 6.917 1.00 18.92 103 ASN A C 1
ATOM 684 O O . ASN A 1 77 ? 14.644 24.675 7.258 1.00 19.22 103 ASN A O 1
ATOM 689 N N . VAL A 1 78 ? 12.474 25.302 7.076 1.00 17.28 104 VAL A N 1
ATOM 690 C CA . VAL A 1 78 ? 12.581 26.531 7.825 1.00 15.94 104 VAL A CA 1
ATOM 691 C C . VAL A 1 78 ? 11.461 26.498 8.896 1.00 17.76 104 VAL A C 1
ATOM 692 O O . VAL A 1 78 ? 10.277 26.277 8.573 1.00 17.73 104 VAL A O 1
ATOM 696 N N . THR A 1 79 ? 11.846 26.714 10.135 1.00 16.75 105 THR A N 1
ATOM 697 C CA . THR A 1 79 ? 10.920 26.789 11.243 1.00 15.50 105 THR A CA 1
ATOM 698 C C . THR A 1 79 ? 11.182 28.055 11.983 1.00 16.73 105 THR A C 1
ATOM 699 O O . THR A 1 79 ? 12.303 28.275 12.482 1.00 18.77 105 THR A O 1
ATOM 703 N N . VAL A 1 80 ? 10.166 28.877 12.172 1.00 16.51 106 VAL A N 1
ATOM 704 C CA . VAL A 1 80 ? 10.337 30.111 12.911 1.00 15.82 106 VAL A CA 1
ATOM 705 C C . VAL A 1 80 ? 9.294 30.230 13.996 1.00 15.58 106 VAL A C 1
ATOM 706 O O . VAL A 1 80 ? 8.131 29.948 13.762 1.00 16.69 106 VAL A O 1
ATOM 710 N N . GLU A 1 81 ? 9.731 30.686 15.171 1.00 16.65 107 GLU A N 1
ATOM 711 C CA . GLU A 1 81 ? 8.842 31.141 16.246 1.00 15.84 107 GLU A CA 1
ATOM 712 C C . GLU A 1 81 ? 9.423 32.415 16.814 1.00 17.23 107 GLU A C 1
ATOM 713 O O . GLU A 1 81 ? 10.518 32.431 17.401 1.00 17.49 107 GLU A O 1
ATOM 719 N N . GLY A 1 82 ? 8.728 33.496 16.585 1.00 19.26 108 GLY A N 1
ATOM 720 C CA . GLY A 1 82 ? 9.205 34.801 17.035 1.00 20.06 108 GLY A CA 1
ATOM 721 C C . GLY A 1 82 ? 10.575 35.142 16.475 1.00 20.68 108 GLY A C 1
ATOM 722 O O . GLY A 1 82 ? 10.764 35.114 15.263 1.00 20.12 108 GLY A O 1
ATOM 723 N N . ASP A 1 83 ? 11.518 35.423 17.383 1.00 18.23 109 ASP A N 1
ATOM 724 C CA . ASP A 1 83 ? 12.868 35.808 17.010 1.00 18.63 109 ASP A CA 1
ATOM 725 C C . ASP A 1 83 ? 13.858 34.610 16.886 1.00 17.98 109 ASP A C 1
ATOM 726 O O . ASP A 1 83 ? 15.066 34.790 16.846 1.00 18.36 109 ASP A O 1
ATOM 731 N N . ASN A 1 84 ? 13.325 33.381 16.811 1.00 18.12 110 ASN A N 1
ATOM 732 C CA . ASN A 1 84 ? 14.127 32.181 16.597 1.00 17.60 110 ASN A CA 1
ATOM 733 C C . ASN A 1 84 ? 13.795 31.586 15.266 1.00 17.71 110 ASN A C 1
ATOM 734 O O . ASN A 1 84 ? 12.650 31.301 15.000 1.00 18.75 110 ASN A O 1
ATOM 739 N N . VAL A 1 85 ? 14.819 31.453 14.389 1.00 16.76 111 VAL A N 1
ATOM 740 C CA . VAL A 1 85 ? 14.669 30.856 13.078 1.00 17.69 111 VAL A CA 1
ATOM 741 C C . VAL A 1 85 ? 15.616 29.672 12.990 1.00 17.32 111 VAL A C 1
ATOM 742 O O . VAL A 1 85 ? 16.831 29.802 13.261 1.00 18.29 111 VAL A O 1
ATOM 746 N N . VAL A 1 86 ? 15.079 28.537 12.578 1.00 16.86 112 VAL A N 1
ATOM 747 C CA 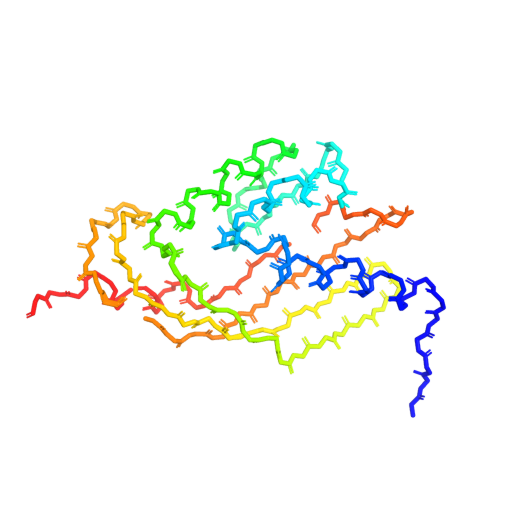. VAL A 1 86 ? 15.835 27.300 12.458 1.00 18.15 112 VAL A CA 1
ATOM 748 C C . VAL A 1 86 ? 15.802 26.867 11.025 1.00 17.44 112 VAL A C 1
ATOM 749 O O . VAL A 1 86 ? 14.742 26.787 10.410 1.00 18.45 112 VAL A O 1
ATOM 753 N N . VAL A 1 87 ? 16.956 26.693 10.412 1.00 16.74 113 VAL A N 1
ATOM 754 C CA . VAL A 1 87 ? 17.105 26.315 9.026 1.00 16.51 113 VAL A CA 1
ATOM 755 C C . VAL A 1 87 ? 17.795 24.969 8.961 1.00 16.96 113 VAL A C 1
ATOM 756 O O . VAL A 1 87 ? 18.926 24.838 9.411 1.00 17.39 113 VAL A O 1
ATOM 760 N N . GLN A 1 88 ? 17.162 23.974 8.373 1.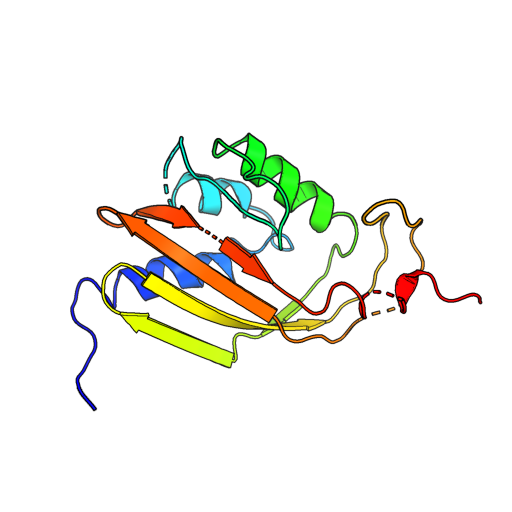00 16.80 114 GLN A N 1
ATOM 761 C CA . GLN A 1 88 ? 17.846 22.710 8.089 1.00 17.22 114 GLN A CA 1
ATOM 762 C C . GLN A 1 88 ? 18.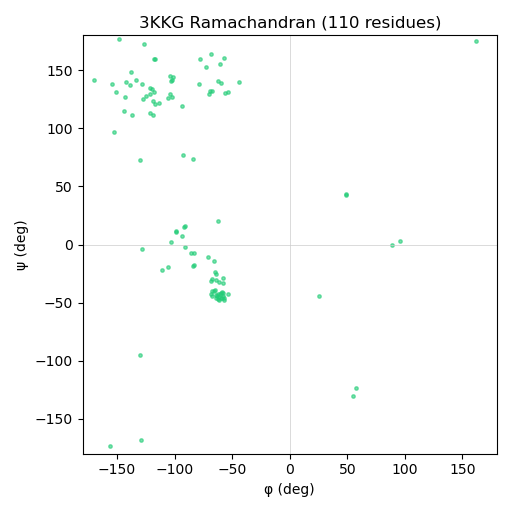190 22.684 6.614 1.00 17.56 114 GLN A C 1
ATOM 763 O O . GLN A 1 88 ? 17.383 23.094 5.766 1.00 16.98 114 GLN A O 1
ATOM 769 N N . ALA A 1 89 ? 19.360 22.150 6.294 1.00 19.01 115 ALA A N 1
ATOM 770 C CA . ALA A 1 89 ? 19.832 22.167 4.932 1.00 18.18 115 ALA A CA 1
ATOM 771 C C . ALA A 1 89 ? 20.622 20.910 4.675 1.00 17.55 115 ALA A C 1
ATOM 772 O O . ALA A 1 89 ? 20.840 20.088 5.570 1.00 17.67 115 ALA A O 1
ATOM 774 N N A ARG A 1 90 ? 20.973 20.711 3.410 0.50 16.23 116 ARG A N 1
ATOM 775 N N B ARG A 1 90 ? 21.112 20.819 3.444 0.50 17.67 116 ARG A N 1
ATOM 776 C CA A ARG A 1 90 ? 21.994 19.730 3.071 0.50 16.42 116 ARG A CA 1
ATOM 777 C CA B ARG A 1 90 ? 21.943 19.707 2.998 0.50 18.23 116 ARG A CA 1
ATOM 778 C C A ARG A 1 90 ? 23.139 20.400 2.356 0.50 15.83 116 ARG A C 1
ATOM 779 C C B ARG A 1 90 ? 23.112 20.308 2.252 0.50 17.91 116 ARG A C 1
ATOM 780 O O A ARG A 1 90 ? 22.959 21.335 1.593 0.50 15.91 116 ARG A O 1
ATOM 781 O O B ARG A 1 90 ? 22.896 21.084 1.300 0.50 18.13 116 ARG A O 1
ATOM 796 N N . LEU A 1 91 ? 24.322 19.928 2.674 1.00 17.55 117 LEU A N 1
ATOM 797 C CA . LEU A 1 91 ? 25.578 20.440 2.125 1.00 16.66 117 LEU A CA 1
ATOM 798 C C . LEU A 1 91 ? 26.216 19.380 1.249 1.00 17.63 117 LEU A C 1
ATOM 799 O O . LEU A 1 91 ? 26.323 18.229 1.672 1.00 18.07 117 LEU A O 1
ATOM 804 N N . THR A 1 92 ? 26.695 19.825 0.097 1.00 16.25 118 THR A N 1
ATOM 805 C CA . THR A 1 92 ? 27.424 18.948 -0.804 1.00 16.47 118 THR A CA 1
ATOM 806 C C . THR A 1 92 ? 28.614 19.688 -1.374 1.00 16.25 118 THR A C 1
ATOM 807 O O . THR A 1 92 ? 28.518 20.806 -1.838 1.00 17.18 118 THR A O 1
ATOM 811 N N . GLY A 1 93 ? 29.759 18.998 -1.432 1.00 18.31 119 GLY A N 1
ATOM 812 C CA . GLY A 1 93 ? 30.934 19.547 -2.099 1.00 17.30 119 GLY A CA 1
ATOM 813 C C . GLY A 1 93 ? 32.184 18.834 -1.685 1.00 15.94 119 GLY A C 1
ATOM 814 O O . GLY A 1 93 ? 32.184 17.945 -0.867 1.00 17.46 119 GLY A O 1
ATOM 815 N N . ALA A 1 94 ? 33.262 19.240 -2.343 1.00 16.14 120 ALA A N 1
ATOM 816 C CA . ALA A 1 94 ? 34.556 18.594 -2.204 1.00 16.47 120 ALA A CA 1
ATOM 817 C C . ALA A 1 94 ? 35.480 19.368 -1.293 1.00 15.14 120 ALA A C 1
ATOM 818 O O . ALA A 1 94 ? 35.554 20.596 -1.406 1.00 17.04 120 ALA A O 1
ATOM 820 N N . GLN A 1 95 ? 36.268 18.629 -0.539 1.00 15.05 121 GLN A N 1
ATOM 821 C CA . GLN A 1 95 ? 37.234 19.245 0.398 1.00 16.49 121 GLN A CA 1
ATOM 822 C C . GLN A 1 95 ? 38.510 19.587 -0.384 1.00 16.34 121 GLN A C 1
ATOM 823 O O . GLN A 1 95 ? 39.529 18.939 -0.216 1.00 16.31 121 GLN A O 1
ATOM 829 N N . ASP A 1 96 ? 38.441 20.633 -1.207 1.00 15.93 122 ASP A N 1
ATOM 830 C CA . ASP A 1 96 ? 39.532 21.014 -2.058 1.00 15.49 122 ASP A CA 1
ATOM 831 C C . ASP A 1 96 ? 40.570 21.934 -1.406 1.00 16.34 122 ASP A C 1
ATOM 832 O O . ASP A 1 96 ? 41.584 22.262 -2.010 1.00 16.47 122 ASP A O 1
ATOM 837 N N . GLY A 1 97 ? 40.246 22.370 -0.197 1.00 15.06 123 GLY A N 1
ATOM 838 C CA . GLY A 1 97 ? 41.200 23.153 0.623 1.00 15.60 123 GLY A CA 1
ATOM 839 C C . GLY A 1 97 ? 41.412 22.569 2.002 1.00 15.82 123 GLY A C 1
ATOM 840 O O . GLY A 1 97 ? 40.748 21.636 2.427 1.00 16.32 123 GLY A O 1
ATOM 841 N N . PRO A 1 98 ? 42.382 23.169 2.715 1.00 17.88 124 PRO A N 1
ATOM 842 C CA . PRO A 1 98 ? 42.610 22.706 4.058 1.00 18.26 124 PRO A CA 1
ATOM 843 C C . PRO A 1 98 ? 41.392 22.914 4.937 1.00 18.76 124 PRO A C 1
ATOM 844 O O . PRO A 1 98 ? 40.677 23.919 4.766 1.00 19.23 124 PRO A O 1
ATOM 848 N N . PHE A 1 99 ? 41.099 21.955 5.795 1.00 18.33 125 PHE A N 1
ATOM 849 C CA . PHE A 1 99 ? 39.896 22.040 6.685 1.00 19.91 125 PHE A CA 1
ATOM 850 C C . PHE A 1 99 ? 40.188 21.435 8.070 1.00 19.21 125 PHE A C 1
ATOM 851 O O . PHE A 1 99 ? 40.419 20.250 8.183 1.00 19.73 125 PHE A O 1
ATOM 859 N N . LEU A 1 100 ? 40.154 22.301 9.058 1.00 23.62 126 LEU A N 1
ATOM 860 C CA . LEU A 1 100 ? 40.300 21.891 10.465 1.00 25.43 126 LEU A CA 1
ATOM 861 C C . LEU A 1 100 ? 41.496 20.957 10.688 1.00 25.04 126 LEU A C 1
ATOM 862 O O . LEU A 1 100 ? 41.417 19.887 11.348 1.00 26.34 126 LEU A O 1
ATOM 867 N N . GLY A 1 101 ? 42.597 21.338 10.040 1.00 27.01 127 GLY A N 1
ATOM 868 C CA . GLY A 1 101 ? 43.869 20.635 10.167 1.00 27.73 127 GLY A CA 1
ATOM 869 C C . GLY A 1 101 ? 44.097 19.502 9.191 1.00 26.95 127 GLY A C 1
ATOM 870 O O . GLY A 1 101 ? 45.158 18.860 9.183 1.00 26.63 127 GLY A O 1
ATOM 871 N N . VAL A 1 102 ? 43.125 19.247 8.317 1.00 19.61 128 VAL A N 1
ATOM 872 C CA . VAL A 1 102 ? 43.270 18.114 7.411 1.00 19.62 128 VAL A CA 1
ATOM 873 C C . VAL A 1 102 ? 43.683 18.790 6.060 1.00 16.91 128 VAL A C 1
ATOM 874 O O . VAL A 1 102 ? 42.950 19.671 5.540 1.00 18.39 128 VAL A O 1
ATOM 878 N N . PRO A 1 103 ? 44.779 18.362 5.451 1.00 16.75 129 PRO A N 1
ATOM 879 C CA . PRO A 1 103 ? 45.172 18.866 4.154 1.00 18.42 129 PRO A CA 1
ATOM 880 C C . PRO A 1 103 ? 44.093 18.564 3.143 1.00 17.72 129 PRO A C 1
ATOM 881 O O . PRO A 1 103 ? 43.312 17.627 3.310 1.00 18.08 129 PRO A O 1
ATOM 885 N N . PRO A 1 104 ? 44.037 19.368 2.073 1.00 17.18 130 PRO A N 1
ATOM 886 C CA . PRO A 1 104 ? 43.003 19.096 1.082 1.00 18.58 130 PRO A CA 1
ATOM 887 C C . PRO A 1 104 ? 43.081 17.660 0.554 1.00 17.69 130 PRO A C 1
ATOM 888 O O . PRO A 1 104 ? 44.119 17.157 0.091 1.00 18.72 130 PRO A O 1
ATOM 892 N N . SER A 1 105 ? 41.922 17.013 0.576 1.00 20.57 131 SER A N 1
ATOM 893 C CA . SER A 1 105 ? 41.801 15.621 0.113 1.00 21.16 131 SER A CA 1
ATOM 894 C C . SER A 1 105 ? 41.016 15.489 -1.160 1.00 17.87 131 SER A C 1
ATOM 895 O O . SER A 1 105 ? 41.166 14.511 -1.875 1.00 21.00 131 SER A O 1
ATOM 898 N N . GLY A 1 106 ? 40.168 16.499 -1.477 1.00 16.81 132 GLY A N 1
ATOM 899 C CA . GLY A 1 106 ? 39.242 16.388 -2.582 1.00 17.95 132 GLY A CA 1
ATOM 900 C C . GLY A 1 106 ? 38.009 15.522 -2.309 1.00 18.70 132 GLY A C 1
ATOM 901 O O . GLY A 1 106 ? 37.190 15.363 -3.197 1.00 19.13 132 GLY A O 1
ATOM 902 N N A GLN A 1 107 ? 37.907 14.952 -1.111 0.33 18.36 133 GLN A N 1
ATOM 903 N N B GLN A 1 107 ? 37.920 14.906 -1.149 0.33 18.14 133 GLN A N 1
ATOM 904 N N C GLN A 1 107 ? 37.879 14.980 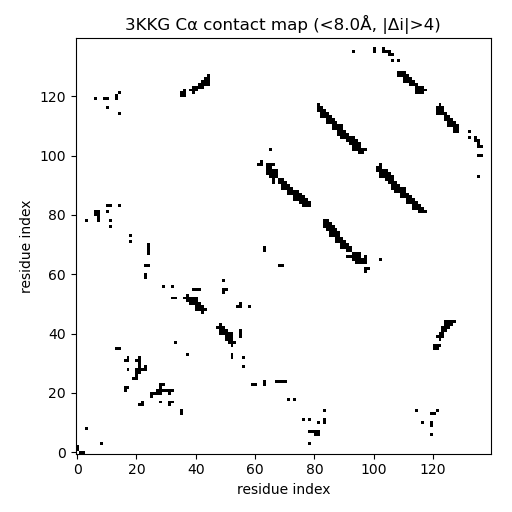-1.101 0.34 17.10 133 GLN A N 1
ATOM 905 C CA A GLN A 1 107 ? 36.798 14.053 -0.785 0.33 18.29 133 GLN A CA 1
ATOM 906 C CA B GLN A 1 107 ? 36.858 13.946 -0.933 0.33 18.48 133 GLN A CA 1
ATOM 907 C CA C GLN A 1 107 ? 36.688 14.205 -0.725 0.34 16.34 133 GLN A CA 1
ATOM 908 C C A GLN A 1 107 ? 35.461 14.763 -0.849 0.33 18.73 133 GLN A C 1
ATOM 909 C C B GLN A 1 107 ? 35.527 14.690 -0.782 0.33 17.69 133 GLN A C 1
ATOM 910 C C C GLN A 1 107 ? 35.424 15.048 -0.858 0.34 16.22 133 GLN A C 1
ATOM 911 O O A GLN A 1 107 ? 35.339 15.937 -0.540 0.33 16.94 133 GLN A O 1
ATOM 912 O O B GLN A 1 107 ? 35.455 15.713 -0.123 0.33 15.97 133 GLN A O 1
ATOM 913 O O C GLN A 1 107 ? 35.210 16.005 -0.126 0.34 15.90 133 GLN A O 1
ATOM 945 N N . VAL A 1 109 ? 31.613 15.389 0.329 1.00 17.86 135 VAL A N 1
ATOM 946 C CA . VAL A 1 109 ? 30.733 15.219 1.473 1.00 17.78 135 VAL A CA 1
ATOM 947 C C . VAL A 1 109 ? 29.310 15.496 1.035 1.00 17.21 135 VAL A C 1
ATOM 948 O O . VAL A 1 109 ? 29.058 16.246 0.074 1.00 17.79 135 VAL A O 1
ATOM 952 N N . ASP A 1 110 ? 28.366 14.900 1.765 1.00 17.41 136 ASP A N 1
ATOM 953 C CA . ASP A 1 110 ? 26.933 15.061 1.491 1.00 18.21 136 ASP A CA 1
ATOM 954 C C . ASP A 1 110 ? 26.278 14.851 2.866 1.00 20.06 136 ASP A C 1
ATOM 955 O O . ASP A 1 110 ? 26.105 13.713 3.301 1.00 19.59 136 ASP A O 1
ATOM 960 N N . VAL A 1 111 ? 25.977 15.947 3.569 1.00 16.41 137 VAL A N 1
ATOM 961 C CA . VAL A 1 111 ? 25.527 15.888 4.953 1.00 17.29 137 VAL A CA 1
ATOM 962 C C . VAL A 1 111 ? 24.370 16.843 5.240 1.00 17.07 137 VAL A C 1
ATOM 963 O O . VAL A 1 111 ? 24.324 17.926 4.670 1.00 17.60 137 VAL A O 1
ATOM 967 N N . PRO A 1 112 ? 23.498 16.460 6.155 1.00 16.81 138 PRO A N 1
ATOM 968 C CA . PRO A 1 112 ? 22.482 17.393 6.668 1.00 17.21 138 PRO A CA 1
ATOM 969 C C . PRO A 1 112 ? 23.113 18.340 7.667 1.00 17.32 138 PRO A C 1
ATOM 970 O O . PRO A 1 112 ? 24.135 18.022 8.303 1.00 17.80 138 PRO A O 1
ATOM 974 N N . ASP A 1 113 ? 22.467 19.466 7.902 1.00 17.42 139 ASP A N 1
ATOM 975 C CA . ASP A 1 113 ? 22.897 20.370 8.943 1.00 17.35 139 ASP A CA 1
ATOM 976 C C . ASP A 1 113 ? 21.705 21.080 9.522 1.00 17.04 139 ASP A C 1
ATOM 977 O O . ASP A 1 113 ? 20.558 20.929 9.052 1.00 17.95 139 ASP A O 1
ATOM 982 N N . VAL A 1 114 ? 21.955 21.885 10.520 1.00 16.71 140 VAL A N 1
ATOM 983 C CA . VAL A 1 114 ? 20.929 22.752 11.141 1.00 16.37 140 VAL A CA 1
ATOM 984 C C . VAL A 1 114 ? 21.608 23.986 11.695 1.00 17.19 140 VAL A C 1
ATOM 985 O O . VAL A 1 114 ? 22.675 23.937 12.311 1.00 16.78 140 VAL A O 1
ATOM 989 N N . THR A 1 115 ? 21.056 25.169 11.368 1.00 16.97 141 THR A N 1
ATOM 990 C CA . THR A 1 115 ? 21.531 26.464 11.845 1.00 17.52 141 THR A CA 1
ATOM 991 C C . THR A 1 115 ? 20.417 27.091 12.636 1.00 16.41 141 THR A C 1
ATOM 992 O O . THR A 1 115 ? 19.278 27.168 12.114 1.00 17.24 141 THR A O 1
ATOM 996 N N . LEU A 1 116 ? 20.733 27.572 13.827 1.00 17.18 142 LEU A N 1
ATOM 997 C CA . LEU A 1 116 ? 19.736 28.079 14.753 1.00 17.45 142 LEU A CA 1
ATOM 998 C C . LEU A 1 116 ? 20.059 29.539 14.993 1.00 17.36 142 LEU A C 1
ATOM 999 O O . LEU A 1 116 ? 21.093 29.869 15.627 1.00 17.27 142 LEU A O 1
ATOM 1004 N N . PHE A 1 117 ? 19.211 30.434 14.511 1.00 17.43 143 PHE A N 1
ATOM 1005 C CA . PHE A 1 117 ? 19.441 31.868 14.585 1.00 16.91 143 PHE A CA 1
ATOM 1006 C C . PHE A 1 117 ? 18.583 32.494 15.664 1.00 17.28 143 PHE A C 1
ATOM 1007 O O . PHE A 1 117 ? 17.414 32.095 15.858 1.00 18.09 143 PHE A O 1
ATOM 1015 N N . THR A 1 118 ? 19.135 33.510 16.310 1.00 17.04 144 THR A N 1
ATOM 1016 C CA . THR A 1 118 ? 18.371 34.408 17.176 1.00 18.00 144 THR A CA 1
ATOM 1017 C C . THR A 1 118 ? 18.500 35.808 16.608 1.00 18.23 144 THR A C 1
ATOM 1018 O O . THR A 1 118 ? 19.601 36.239 16.204 1.00 18.67 144 THR A O 1
ATOM 1022 N N . LEU A 1 119 ? 17.357 36.492 16.531 1.00 17.29 145 LEU A N 1
ATOM 1023 C CA . LEU A 1 119 ? 17.333 37.855 16.050 1.00 18.10 145 LEU A CA 1
ATOM 1024 C C . LEU A 1 119 ? 16.857 38.810 17.157 1.00 20.65 145 LEU A C 1
ATOM 1025 O O . LEU A 1 119 ? 16.249 38.390 18.137 1.00 19.02 145 LEU A O 1
ATOM 1030 N N . ALA A 1 120 ? 17.179 40.086 16.992 1.00 18.93 146 ALA A N 1
ATOM 1031 C CA . ALA A 1 120 ? 16.633 41.149 17.828 1.00 18.58 146 ALA A CA 1
ATOM 1032 C C . ALA A 1 120 ? 16.422 42.356 16.932 1.00 19.30 146 ALA A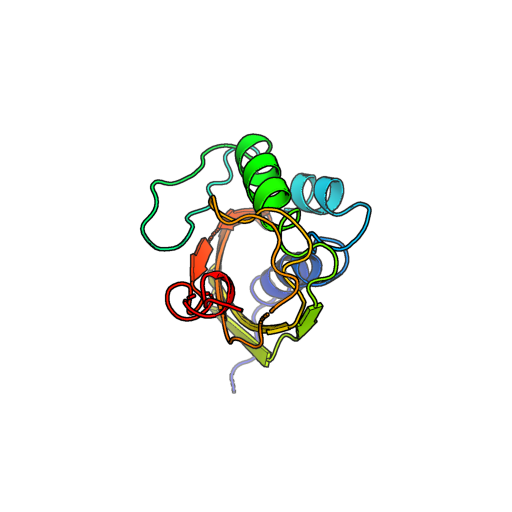 C 1
ATOM 1033 O O . ALA A 1 120 ? 17.354 42.758 16.232 1.00 19.96 146 ALA A O 1
ATOM 1035 N N . ASP A 1 121 ? 15.203 42.896 16.946 1.00 20.87 147 ASP A N 1
ATOM 1036 C CA . ASP A 1 121 ? 14.873 44.081 16.164 1.00 20.99 147 ASP A CA 1
ATOM 1037 C C . ASP A 1 121 ? 15.336 43.963 14.721 1.00 18.56 147 ASP A C 1
ATOM 1038 O O . ASP A 1 121 ? 15.919 44.886 14.143 1.00 21.05 147 ASP A O 1
ATOM 1043 N N . GLY A 1 122 ? 15.112 42.776 14.146 1.00 20.08 148 GLY A N 1
ATOM 1044 C CA . GLY A 1 122 ? 15.367 42.560 12.724 1.00 20.40 148 GLY A CA 1
ATOM 1045 C C . GLY A 1 122 ? 16.787 42.180 12.302 1.00 20.42 148 GLY A C 1
ATOM 1046 O O . GLY A 1 122 ? 17.028 41.990 11.124 1.00 21.98 148 GLY A O 1
ATOM 1047 N N A GLN A 1 123 ? 17.714 42.123 13.264 0.50 18.55 149 GLN A N 1
ATOM 1048 N N B GLN A 1 123 ? 17.713 42.110 13.260 0.50 18.63 149 GLN A N 1
ATOM 1049 C CA A GLN A 1 123 ? 19.115 41.821 12.996 0.50 19.55 149 GLN A CA 1
ATOM 1050 C CA B GLN A 1 123 ? 19.105 41.796 12.973 0.50 19.59 149 GLN A CA 1
ATOM 1051 C C A GLN A 1 123 ? 19.452 40.488 13.670 0.50 18.73 149 GLN A C 1
ATOM 1052 C C B GLN A 1 123 ? 19.456 40.488 13.672 0.50 18.82 149 GLN A C 1
ATOM 1053 O O A GLN A 1 123 ? 18.882 40.148 14.711 0.50 18.05 149 GLN A O 1
ATOM 1054 O O B GLN A 1 123 ? 18.898 40.162 14.723 0.50 18.20 149 GLN A O 1
ATOM 1065 N N . VAL A 1 124 ? 20.367 39.732 13.072 1.00 19.70 150 VAL A N 1
ATOM 1066 C CA . VAL A 1 124 ? 20.815 38.479 13.639 1.00 18.77 150 VAL A CA 1
ATOM 1067 C C . VAL A 1 124 ? 21.867 38.738 14.719 1.00 19.33 150 VAL A C 1
ATOM 1068 O O . VAL A 1 124 ? 22.908 39.403 14.470 1.00 19.11 150 VAL A O 1
ATOM 1072 N N . ILE A 1 125 ? 21.599 38.241 15.916 1.00 18.91 151 ILE A N 1
ATOM 1073 C CA . ILE A 1 125 ? 22.552 38.410 17.041 1.00 17.60 151 ILE A CA 1
ATOM 1074 C C . ILE A 1 125 ? 23.346 37.152 17.433 1.00 17.88 151 ILE A C 1
ATOM 1075 O O . ILE A 1 125 ? 24.371 37.255 18.143 1.00 19.22 151 ILE A O 1
ATOM 1080 N N . GLU A 1 126 ? 22.852 35.996 17.032 1.00 17.93 152 GLU A N 1
ATOM 1081 C CA . GLU A 1 126 ? 23.533 34.751 17.373 1.00 18.02 152 GLU A CA 1
ATOM 1082 C C . GLU A 1 126 ? 23.157 33.677 16.361 1.00 17.42 152 GLU A C 1
ATOM 1083 O O . GLU A 1 126 ? 22.017 33.641 15.846 1.00 19.06 152 GLU A O 1
ATOM 1097 N N . ARG A 1 128 ? 23.882 29.419 16.012 1.00 17.08 154 ARG A N 1
ATOM 1098 C CA . ARG A 1 128 ? 24.395 28.155 16.496 1.00 16.61 154 ARG A CA 1
ATOM 1099 C C . ARG A 1 128 ? 24.319 27.151 15.373 1.00 17.63 154 ARG A C 1
ATOM 1100 O O . ARG A 1 128 ? 23.396 27.176 14.565 1.00 19.54 154 ARG A O 1
ATOM 1108 N N . TYR A 1 129 ? 25.306 26.288 15.252 1.00 16.85 155 TYR A N 1
ATOM 1109 C CA . TYR A 1 129 ? 25.434 25.397 14.132 1.00 16.59 155 TYR A CA 1
ATOM 1110 C C . TYR A 1 129 ? 25.748 23.974 14.539 1.00 16.33 155 TYR A C 1
ATOM 1111 O O . TYR A 1 129 ? 26.640 23.716 15.330 1.00 16.77 155 TYR A O 1
ATOM 1120 N N . PHE A 1 130 ? 25.131 23.035 13.800 1.00 17.16 156 PHE A N 1
ATOM 1121 C CA . PHE A 1 130 ? 25.543 21.638 13.836 1.00 17.15 156 PHE A CA 1
ATOM 1122 C C . PHE A 1 130 ? 25.462 21.004 12.475 1.00 16.34 156 PHE A C 1
ATOM 1123 O O . PHE A 1 130 ? 24.474 21.192 11.758 1.00 16.65 156 PHE A O 1
ATOM 1131 N N . THR A 1 131 ? 26.437 20.177 12.130 1.00 17.41 157 THR A N 1
ATOM 1132 C CA . THR A 1 131 ? 26.335 19.158 11.080 1.00 16.74 157 THR A CA 1
ATOM 1133 C C . THR A 1 131 ? 26.784 17.831 11.627 1.00 18.89 157 THR A C 1
ATOM 1134 O O . THR A 1 131 ? 27.005 17.689 12.809 1.00 19.17 157 THR A O 1
ATOM 1138 N N . ASP A 1 132 ? 26.993 16.837 10.749 1.00 18.04 158 ASP A N 1
ATOM 1139 C CA . ASP A 1 132 ? 27.622 15.590 11.215 1.00 16.95 158 ASP A CA 1
ATOM 1140 C C . ASP A 1 132 ? 29.129 15.742 10.981 1.00 17.78 158 ASP A C 1
ATOM 1141 O O . ASP A 1 132 ? 29.733 15.248 10.036 1.00 17.88 158 ASP A O 1
ATOM 1146 N N . LEU A 1 133 ? 29.754 16.510 11.877 1.00 18.38 159 LEU A N 1
ATOM 1147 C CA . LEU A 1 133 ? 31.143 16.835 11.730 1.00 18.02 159 LEU A CA 1
ATOM 1148 C C . LEU A 1 133 ? 32.018 15.606 11.930 1.00 16.68 159 LEU A C 1
ATOM 1149 O O . LEU A 1 133 ? 33.050 15.507 11.264 1.00 17.70 159 LEU A O 1
ATOM 1154 N N . LEU A 1 134 ? 31.625 14.650 12.755 1.00 16.74 160 LEU A N 1
ATOM 1155 C CA . LEU A 1 134 ? 32.396 13.413 12.889 1.00 17.41 160 LEU A CA 1
ATOM 1156 C C . LEU A 1 134 ? 32.427 12.669 11.551 1.00 17.94 160 LEU A C 1
ATOM 1157 O O . LEU A 1 134 ? 33.478 12.186 11.089 1.00 17.70 160 LEU A O 1
ATOM 1162 N N . ALA A 1 135 ? 31.291 12.602 10.852 1.00 17.20 161 ALA A N 1
ATOM 1163 C CA . ALA A 1 135 ? 31.271 11.930 9.587 1.00 17.01 161 ALA A CA 1
ATOM 1164 C C . ALA A 1 135 ? 32.138 12.684 8.570 1.00 17.35 161 ALA A C 1
ATOM 1165 O O . ALA A 1 135 ? 32.832 12.043 7.744 1.00 18.95 161 ALA A O 1
ATOM 1167 N N . VAL A 1 136 ? 32.092 14.006 8.587 1.00 16.94 162 VAL A N 1
ATOM 1168 C CA . VAL A 1 136 ? 32.913 14.804 7.661 1.00 18.40 162 VAL A CA 1
ATOM 1169 C C . VAL A 1 136 ? 34.397 14.540 7.921 1.00 19.33 162 VAL A C 1
ATOM 1170 O O . VAL A 1 136 ? 35.185 14.225 6.993 1.00 18.74 162 VAL A O 1
ATOM 1182 N N . THR A 1 138 ? 35.802 12.053 9.410 1.00 21.24 164 THR A N 1
ATOM 1183 C CA . THR A 1 138 ? 36.135 10.664 9.053 1.00 23.21 164 THR A CA 1
ATOM 1184 C C . THR A 1 138 ? 36.310 10.503 7.546 1.00 21.47 164 THR A C 1
ATOM 1185 O O . THR A 1 138 ? 37.292 9.857 7.100 1.00 25.05 164 THR A O 1
ATOM 1189 N N . ALA A 1 139 ? 35.406 11.080 6.751 1.00 22.28 165 ALA A N 1
ATOM 1190 C CA . ALA A 1 139 ? 35.405 10.967 5.284 1.00 22.89 165 ALA A CA 1
ATOM 1191 C C . ALA A 1 139 ? 36.646 11.616 4.707 1.00 23.32 165 ALA A C 1
ATOM 1192 O O . ALA A 1 139 ? 37.315 10.998 3.820 1.00 25.51 165 ALA A O 1
ATOM 1194 N N . ILE A 1 140 ? 37.028 12.790 5.209 1.00 20.61 166 ILE A N 1
ATOM 1195 C CA . ILE A 1 140 ? 38.175 13.526 4.615 1.00 22.81 166 ILE A CA 1
ATOM 1196 C C . ILE A 1 140 ? 39.535 13.079 5.130 1.00 23.80 166 ILE A C 1
ATOM 1197 O O . ILE A 1 140 ? 40.570 13.338 4.477 1.00 24.55 166 ILE A O 1
ATOM 1202 N N . SER A 1 141 ? 39.580 12.397 6.279 1.00 23.38 167 SER A N 1
ATOM 1203 C CA . SER A 1 141 ? 40.823 11.878 6.852 1.00 30.58 167 SER A CA 1
ATOM 1204 C C . SER A 1 141 ? 41.109 10.441 6.378 1.00 32.37 167 SER A C 1
ATOM 1205 O O . SER A 1 141 ? 42.142 9.871 6.732 1.00 40.47 167 SER A O 1
ATOM 1208 N N . ALA A 1 142 ? 40.215 9.868 5.581 1.00 37.39 168 ALA A N 1
ATOM 1209 C CA . ALA A 1 142 ? 40.288 8.462 5.180 1.00 41.67 168 ALA A CA 1
ATOM 1210 C C . ALA A 1 142 ? 41.516 8.243 4.273 1.00 46.55 168 ALA A C 1
ATOM 1211 O O . ALA A 1 142 ? 41.712 9.016 3.317 1.00 47.23 168 ALA A O 1
ATOM 1213 N N . PRO A 1 143 ? 42.336 7.197 4.560 1.00 49.19 169 PRO A N 1
ATOM 1214 C CA . PRO A 1 143 ? 43.523 6.893 3.720 1.00 50.42 169 PRO A CA 1
ATOM 1215 C C . PRO A 1 143 ? 43.177 6.664 2.243 1.00 52.74 169 PRO A C 1
ATOM 1216 O O . PRO A 1 143 ? 42.024 6.370 1.918 1.00 52.95 169 PRO A O 1
ATOM 1220 N N . PRO A 1 144 ? 44.172 6.785 1.342 1.00 55.44 170 PRO A N 1
ATOM 1221 C CA . PRO A 1 144 ? 43.846 6.739 -0.101 1.00 56.27 170 PRO A CA 1
ATOM 1222 C C . PRO A 1 144 ? 43.096 5.473 -0.537 1.00 58.06 170 PRO A C 1
ATOM 1223 O O . PRO A 1 144 ? 43.496 4.366 -0.173 1.00 60.77 170 PRO A O 1
#

B-factor: mean 23.15, std 8.7, range [11.37, 60.77]

Foldseek 3Di:
DDDDDPQFVLLVVLVVCCQPCLPLLHPPNLVSLVVQDQQAWEAEAPDDIQTGSVSVVVVNNQQCQQFNNKHKAWDDWDTDRQKIKTKIWIDGFRQQDHPNQGGQRWDIWIKMDIFGDDPRHTRYYIDIPVVVCVGRNPDD

CATH classification: 3.10.450.50